Protein AF-A0A2V5X7M7-F1 (afdb_monomer)

pLDDT: mean 84.98, std 13.04, range [36.22, 95.81]

Foldseek 3Di:
DDDDDDPPDDPPPPVVCVPVVVVVVVVVVCVVVVVVVVVVVLLVLLLVLLLQLLVLQQVVCVVVVQWGDQDSVSSVVSRPACQSQARCPDPPDHSDPPHHPVPDDNVRGQKDQDDGGDGPPHPPQQVAFGIAGNPQRWTAGNVSDIRGPDPPDD

Solvent-accessible surface area (backbone atoms only — not comparable to full-atom values): 9035 Å² total; per-residue (Å²): 138,85,83,81,84,78,81,79,75,72,78,62,79,63,58,53,58,70,56,53,56,61,50,51,56,57,50,62,65,45,52,66,54,48,52,56,48,50,54,51,51,31,52,54,50,41,52,51,28,44,42,52,50,31,48,22,36,51,58,45,7,73,79,47,83,38,28,39,53,78,46,78,73,71,34,51,89,61,42,96,52,58,49,54,42,31,37,78,71,42,89,88,44,74,69,52,92,84,64,36,74,89,76,56,59,77,86,62,39,38,54,43,80,69,56,66,77,48,32,76,84,38,89,67,33,59,77,36,52,33,37,31,33,73,80,68,53,30,32,18,24,57,74,35,53,69,50,75,55,65,88,83,74,126

Structure (mmCIF, N/CA/C/O backbone):
data_AF-A0A2V5X7M7-F1
#
_entry.id   AF-A0A2V5X7M7-F1
#
loop_
_atom_site.group_PDB
_atom_site.id
_atom_site.type_symbol
_atom_site.label_atom_id
_atom_site.label_alt_id
_atom_site.label_comp_id
_atom_site.label_asym_id
_atom_site.l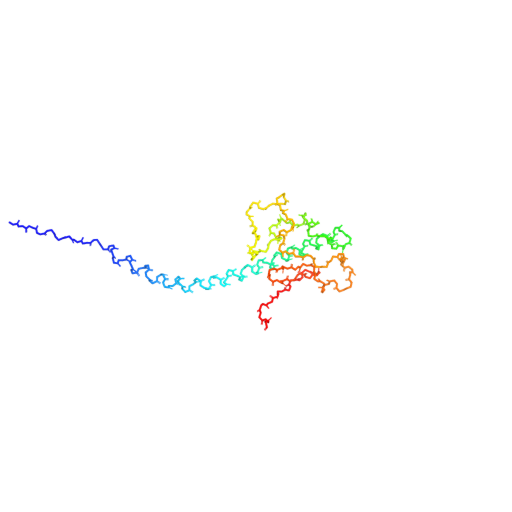abel_entity_id
_atom_site.label_seq_id
_atom_site.pdbx_PDB_ins_code
_atom_site.Cartn_x
_atom_site.Cartn_y
_atom_site.Cartn_z
_atom_site.occupancy
_atom_site.B_iso_or_equiv
_atom_site.auth_seq_id
_atom_site.auth_comp_id
_atom_site.auth_asym_id
_atom_site.auth_atom_id
_atom_site.pdbx_PDB_model_num
ATOM 1 N N . MET A 1 1 ? -38.037 16.039 77.855 1.00 40.66 1 MET A N 1
ATOM 2 C CA . MET A 1 1 ? -37.931 16.882 76.646 1.00 40.66 1 MET A CA 1
ATOM 3 C C . MET A 1 1 ? -37.025 16.149 75.668 1.00 40.66 1 MET A C 1
ATOM 5 O O . MET A 1 1 ? -35.814 16.208 75.805 1.00 40.66 1 MET A O 1
ATOM 9 N N . THR A 1 2 ? -37.599 15.335 74.784 1.00 43.25 2 THR A N 1
ATOM 10 C CA . THR A 1 2 ? -36.858 14.541 73.791 1.00 43.25 2 THR A CA 1
ATOM 11 C C . THR A 1 2 ? -36.771 15.343 72.498 1.00 43.25 2 THR A C 1
ATOM 13 O O . THR A 1 2 ? -37.779 15.519 71.817 1.00 43.25 2 THR A O 1
ATOM 16 N N . VAL A 1 3 ? -35.589 15.865 72.173 1.00 52.25 3 VAL A N 1
ATOM 17 C CA . VAL A 1 3 ? -35.335 16.498 70.873 1.00 52.25 3 VAL A CA 1
ATOM 18 C C . VAL A 1 3 ? -35.129 15.381 69.849 1.00 52.25 3 VAL A C 1
ATOM 20 O O . VAL A 1 3 ? -34.166 14.621 69.940 1.00 52.25 3 VAL A O 1
ATOM 23 N N . GLY A 1 4 ? -36.074 15.246 68.917 1.00 49.44 4 GLY A N 1
ATOM 24 C CA . GLY A 1 4 ? -35.992 14.317 67.793 1.00 49.44 4 GLY A CA 1
ATOM 25 C C . GLY A 1 4 ? -34.934 14.777 66.794 1.00 49.44 4 GLY A C 1
ATOM 26 O O . GLY A 1 4 ? -35.026 15.868 66.238 1.00 49.44 4 GLY A O 1
ATOM 27 N N . HIS A 1 5 ? -33.921 13.943 66.580 1.00 49.03 5 HIS A N 1
ATOM 28 C CA . HIS A 1 5 ? -32.868 14.164 65.596 1.00 49.03 5 HIS A CA 1
ATOM 29 C C . HIS A 1 5 ? -33.404 13.748 64.216 1.00 49.03 5 HIS A C 1
ATOM 31 O O . HIS A 1 5 ? -33.427 12.565 63.881 1.00 49.03 5 HIS A O 1
ATOM 37 N N . GLY A 1 6 ? -33.895 14.711 63.434 1.00 52.97 6 GLY A N 1
ATOM 38 C CA . GLY A 1 6 ? -34.236 14.497 62.028 1.00 52.97 6 GLY A CA 1
ATOM 39 C C . GLY A 1 6 ? -32.957 14.314 61.214 1.00 52.97 6 GLY A C 1
ATOM 40 O O . GLY A 1 6 ? -32.195 15.259 61.030 1.00 52.97 6 GLY A O 1
ATOM 41 N N . THR A 1 7 ? -32.692 13.097 60.749 1.00 55.09 7 THR A N 1
ATOM 42 C CA . THR A 1 7 ? -31.582 12.801 59.842 1.00 55.09 7 THR A CA 1
ATOM 43 C C . THR A 1 7 ? -31.913 13.329 58.443 1.00 55.09 7 THR A C 1
ATOM 45 O O . THR A 1 7 ? -32.569 12.668 57.643 1.00 55.09 7 THR A O 1
ATOM 48 N N . GLN A 1 8 ? -31.467 14.548 58.128 1.00 60.97 8 GLN A N 1
ATOM 49 C CA . GLN A 1 8 ? -31.458 15.056 56.754 1.00 60.97 8 GLN A CA 1
ATOM 50 C C . GLN A 1 8 ? -30.495 14.186 55.928 1.00 60.97 8 GLN A C 1
ATOM 52 O O . GLN A 1 8 ? -29.276 14.285 56.073 1.00 60.97 8 GLN A O 1
ATOM 57 N N . GLN A 1 9 ? -31.032 13.302 55.082 1.00 62.94 9 GLN A N 1
ATOM 58 C CA . GLN A 1 9 ? -30.228 12.546 54.120 1.00 62.94 9 GLN A CA 1
ATOM 59 C C . GLN A 1 9 ? -29.494 13.523 53.179 1.00 62.94 9 GLN A C 1
ATOM 61 O O . GLN A 1 9 ? -30.098 14.503 52.730 1.00 62.94 9 GLN A O 1
ATOM 66 N N . PRO A 1 10 ? -28.206 13.291 52.868 1.00 53.91 10 PRO A N 1
ATOM 67 C CA . PRO A 1 10 ? -27.439 14.188 52.015 1.00 53.91 10 PRO A CA 1
ATOM 68 C C . PRO A 1 10 ? -28.035 14.219 50.602 1.00 53.91 10 PRO A C 1
ATOM 70 O O . PRO A 1 10 ? -28.355 13.184 50.022 1.00 53.91 10 PRO A O 1
ATOM 73 N N . ALA A 1 11 ? -28.141 15.413 50.020 1.00 61.12 11 ALA A N 1
ATOM 74 C CA . ALA A 1 11 ? -28.694 15.685 48.688 1.00 61.12 11 ALA A CA 1
ATOM 75 C C . ALA A 1 11 ? -27.942 15.015 47.506 1.00 61.12 11 ALA A C 1
ATOM 77 O O . ALA A 1 11 ? -28.193 15.334 46.348 1.00 61.12 11 ALA A O 1
ATOM 78 N N . ASN A 1 12 ? -27.016 14.087 47.761 1.00 63.72 12 ASN A N 1
ATOM 79 C CA . ASN A 1 12 ? -26.150 13.454 46.764 1.00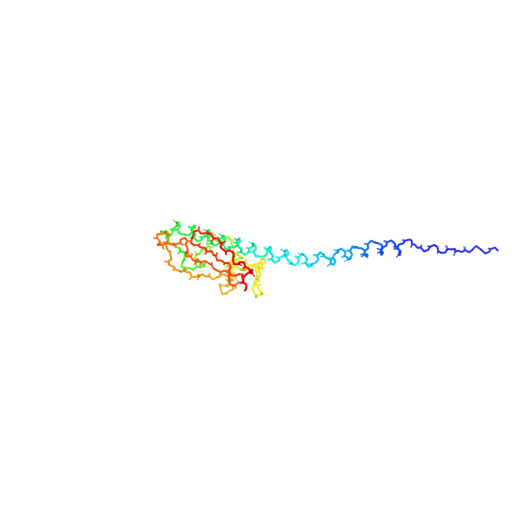 63.72 12 ASN A CA 1
ATOM 80 C C . ASN A 1 12 ? -26.802 12.265 46.027 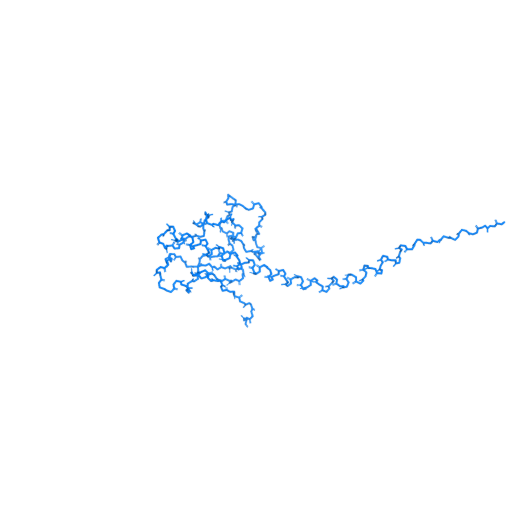1.00 63.72 12 ASN A C 1
ATOM 82 O O . ASN A 1 12 ? -26.402 11.956 44.906 1.00 63.72 12 ASN A O 1
ATOM 86 N N . ALA A 1 13 ? -27.814 11.620 46.614 1.00 62.62 13 ALA A N 1
ATOM 87 C CA . ALA A 1 13 ? -28.422 10.410 46.054 1.00 62.62 13 ALA A CA 1
ATOM 88 C C . ALA A 1 13 ? -29.313 10.676 44.823 1.00 62.62 13 ALA A C 1
ATOM 90 O O . ALA A 1 13 ? -29.519 9.779 44.010 1.00 62.62 13 ALA A O 1
ATOM 91 N N . VAL A 1 14 ? -29.820 11.905 44.665 1.00 68.56 14 VAL A N 1
ATOM 92 C CA . VAL A 1 14 ? -30.765 12.272 43.589 1.00 68.56 14 VAL A CA 1
ATOM 93 C C . VAL A 1 14 ? -30.105 13.109 42.487 1.00 68.56 14 VAL A C 1
ATOM 95 O O . VAL A 1 14 ? -30.488 13.015 41.324 1.00 68.56 14 VAL A O 1
ATOM 98 N N . VAL A 1 15 ? -29.068 13.886 42.811 1.00 69.19 15 VAL A N 1
ATOM 99 C CA . VAL A 1 15 ? -28.365 14.736 41.829 1.00 69.19 15 VAL A CA 1
ATOM 100 C C . VAL A 1 15 ? -27.493 13.935 40.865 1.00 69.19 15 VAL A C 1
ATOM 102 O O . VAL A 1 15 ? -27.379 14.298 39.697 1.00 69.19 15 VAL A O 1
ATOM 105 N N . LEU A 1 16 ? -26.907 12.827 41.329 1.00 79.94 16 LEU A N 1
ATOM 106 C CA . LEU A 1 16 ? -26.060 11.971 40.507 1.00 79.94 16 LEU A CA 1
ATOM 107 C C . LEU A 1 16 ? -26.856 11.314 39.359 1.00 79.94 16 LEU A C 1
ATOM 109 O O . LEU A 1 16 ? -26.475 11.526 38.212 1.00 79.94 16 LEU A O 1
ATOM 113 N N . PRO A 1 17 ? -27.989 10.610 39.579 1.00 78.69 17 PRO A N 1
ATOM 114 C CA . PRO A 1 17 ? -28.727 9.954 38.492 1.00 78.69 17 PRO A CA 1
ATOM 115 C C . PRO A 1 17 ? -29.298 10.911 37.432 1.00 78.69 17 PRO A C 1
ATOM 117 O O . PRO A 1 17 ? -29.389 10.525 36.266 1.00 78.69 17 PRO A O 1
ATOM 120 N N . LEU A 1 18 ? -29.627 12.158 37.798 1.00 82.75 18 LEU A N 1
ATOM 121 C CA . LEU A 1 18 ? -30.160 13.162 36.867 1.00 82.75 18 LEU A CA 1
ATOM 122 C C . LEU A 1 18 ? -29.161 13.538 35.761 1.00 82.75 18 LEU A C 1
ATOM 124 O O . LEU A 1 18 ? -29.574 13.860 34.650 1.00 82.75 18 LEU A O 1
ATOM 128 N N . VAL A 1 19 ? -27.856 13.471 36.041 1.00 82.81 19 VAL A N 1
ATOM 129 C CA . VAL A 1 19 ? -26.813 13.791 35.056 1.00 82.81 19 VAL A CA 1
ATOM 130 C C . VAL A 1 19 ? -26.355 12.565 34.260 1.00 82.81 19 VAL A C 1
ATOM 132 O O . VAL A 1 19 ? -26.190 12.650 33.042 1.00 82.81 19 VAL A O 1
ATOM 135 N N . ILE A 1 20 ? -26.188 11.398 34.892 1.00 84.00 20 ILE A N 1
ATOM 136 C CA . ILE A 1 20 ? -25.675 10.201 34.194 1.00 84.00 20 ILE A CA 1
ATOM 137 C C . ILE A 1 20 ? -26.710 9.547 33.268 1.00 84.00 20 ILE A C 1
ATOM 139 O O . ILE A 1 20 ? -26.329 9.079 32.196 1.00 84.00 20 ILE A O 1
ATOM 143 N N . ALA A 1 21 ? -28.002 9.544 33.620 1.00 81.88 21 ALA A N 1
ATOM 144 C CA . ALA A 1 21 ? -29.041 8.894 32.815 1.00 81.88 21 ALA A CA 1
ATOM 145 C C . ALA A 1 21 ? -29.202 9.492 31.397 1.00 81.88 21 ALA A C 1
ATOM 147 O O . ALA A 1 21 ? -29.108 8.735 30.427 1.00 81.88 21 ALA A O 1
ATOM 148 N N . PRO A 1 22 ? -29.375 10.816 31.210 1.00 84.62 22 PRO A N 1
ATOM 149 C CA . PRO A 1 22 ? -29.461 11.395 29.866 1.00 84.62 22 PRO A CA 1
ATOM 150 C C . PRO A 1 22 ? -28.131 11.312 29.097 1.00 84.62 22 PRO A C 1
ATOM 152 O O . PRO A 1 22 ? -28.139 11.088 27.885 1.00 84.62 22 PRO A O 1
ATOM 155 N N . THR A 1 23 ? -26.986 11.417 29.785 1.00 82.56 23 THR A N 1
ATOM 156 C CA . THR A 1 23 ? -25.654 11.301 29.159 1.00 82.56 23 THR A CA 1
ATOM 157 C C . THR A 1 23 ? -25.425 9.903 28.574 1.00 82.56 23 THR A C 1
ATOM 159 O O . THR A 1 23 ? -24.878 9.777 27.480 1.00 82.56 23 THR A O 1
ATOM 162 N N . ALA A 1 24 ? -25.900 8.850 29.249 1.00 82.44 24 ALA A N 1
ATOM 163 C CA . ALA A 1 24 ? -25.808 7.474 28.763 1.00 82.44 24 ALA A CA 1
ATOM 164 C C . ALA A 1 24 ? -26.637 7.233 27.487 1.00 82.44 24 ALA A C 1
ATOM 166 O O . ALA A 1 24 ? -26.167 6.558 26.572 1.00 82.44 24 ALA A O 1
ATOM 167 N N . VAL A 1 25 ? -27.836 7.821 27.384 1.00 81.25 25 VAL A N 1
ATOM 168 C CA . VAL A 1 25 ? -28.683 7.722 26.178 1.00 81.25 25 VAL A CA 1
ATOM 169 C C . VAL A 1 25 ? -28.027 8.430 24.989 1.00 81.25 25 VAL A C 1
ATOM 171 O O . VAL A 1 25 ? -27.940 7.861 23.900 1.00 81.25 25 VAL A O 1
ATOM 174 N N . LEU A 1 26 ? -27.501 9.642 25.202 1.00 78.25 26 LEU A N 1
ATOM 175 C CA . LEU A 1 26 ? -26.771 10.402 24.180 1.00 78.25 26 LEU A CA 1
ATOM 176 C C . LEU A 1 26 ? -25.495 9.674 23.723 1.00 78.25 26 LEU A C 1
ATOM 178 O O . LEU A 1 26 ? -25.226 9.601 22.525 1.00 78.25 26 LEU A O 1
ATOM 182 N N . ALA A 1 27 ? -24.736 9.089 24.653 1.00 76.44 27 ALA A N 1
ATOM 183 C CA . ALA A 1 27 ? -23.554 8.288 24.335 1.00 76.44 27 ALA A CA 1
ATOM 184 C C . ALA A 1 27 ? -23.910 6.995 23.574 1.00 76.44 27 ALA A C 1
ATOM 186 O O . ALA A 1 27 ? -23.210 6.612 22.639 1.00 76.44 27 ALA A O 1
ATOM 187 N N . GLY A 1 28 ? -25.030 6.347 23.911 1.00 73.88 28 GLY A N 1
ATOM 188 C CA . GLY A 1 28 ? -25.514 5.148 23.219 1.00 73.88 28 GLY A CA 1
ATOM 189 C C . GLY A 1 28 ? -25.750 5.364 21.720 1.00 73.88 28 GLY A C 1
ATOM 190 O O . GLY A 1 28 ? -25.437 4.499 20.902 1.00 73.88 28 GLY A O 1
ATOM 191 N N . LEU A 1 29 ? -26.242 6.548 21.348 1.00 73.62 29 LEU A N 1
ATOM 192 C CA . LEU A 1 29 ? -26.529 6.923 19.960 1.00 73.62 29 LEU A CA 1
ATOM 193 C C . LEU A 1 29 ? -25.271 7.329 19.169 1.00 73.62 29 LEU A C 1
ATOM 195 O O . LEU A 1 29 ? -25.260 7.224 17.941 1.00 73.62 29 LEU A O 1
ATOM 199 N N . THR A 1 30 ? -24.196 7.763 19.837 1.00 73.38 30 THR A N 1
ATOM 200 C CA . THR A 1 30 ? -22.951 8.196 19.175 1.00 73.38 30 THR A CA 1
ATOM 201 C C . THR A 1 30 ? -21.984 7.049 18.884 1.00 73.38 30 THR A C 1
ATOM 203 O O . THR A 1 30 ? -21.220 7.133 17.922 1.00 73.38 30 THR A O 1
ATOM 206 N N . LEU A 1 31 ? -22.052 5.942 19.629 1.00 75.38 31 LEU A N 1
ATOM 207 C CA . LEU A 1 31 ? -21.236 4.739 19.405 1.00 75.38 31 LEU A CA 1
ATOM 208 C C . LEU A 1 31 ? -21.308 4.179 17.963 1.00 75.38 31 LEU A C 1
ATOM 210 O O . LEU A 1 31 ? -20.249 3.979 17.359 1.00 75.38 31 LEU A O 1
ATOM 214 N N . PRO A 1 32 ? -22.492 3.953 17.350 1.00 77.38 32 PRO A N 1
ATOM 215 C CA . PRO A 1 32 ? -22.567 3.443 15.977 1.00 77.38 32 PRO A CA 1
ATOM 216 C C . PRO A 1 32 ? -22.076 4.456 14.932 1.00 77.38 32 PRO A C 1
ATOM 218 O O . PRO A 1 32 ? -21.521 4.066 13.901 1.00 77.38 32 PRO A O 1
ATOM 221 N N . ALA A 1 33 ? -22.237 5.757 15.188 1.00 82.12 33 ALA A N 1
ATOM 222 C CA . ALA A 1 33 ? -21.681 6.802 14.331 1.00 82.12 33 ALA A CA 1
ATOM 223 C C . ALA A 1 33 ? -20.144 6.828 14.408 1.00 82.12 33 ALA A C 1
ATOM 225 O O . ALA A 1 33 ? -19.476 6.944 13.379 1.00 82.12 33 ALA A O 1
ATOM 226 N N . LEU A 1 34 ? -19.582 6.638 15.605 1.00 81.81 34 LEU A N 1
ATOM 227 C CA . LEU A 1 34 ? -18.141 6.579 15.834 1.00 81.81 34 LEU A CA 1
ATOM 228 C C . LEU A 1 34 ? -17.497 5.356 15.167 1.00 81.81 34 LEU A C 1
ATOM 230 O O . LEU A 1 34 ? -16.426 5.485 14.575 1.00 81.81 34 LEU A O 1
ATOM 234 N N . ALA A 1 35 ? -18.156 4.194 15.192 1.00 83.50 35 ALA A N 1
ATOM 235 C CA . ALA A 1 35 ? -17.678 3.001 14.490 1.00 83.50 35 ALA A CA 1
ATOM 236 C C . ALA A 1 35 ? -17.535 3.252 12.975 1.00 83.50 35 ALA A C 1
ATOM 238 O O . ALA A 1 35 ? -16.463 3.038 12.407 1.00 83.50 35 ALA A O 1
ATOM 239 N N . LYS A 1 36 ? -18.567 3.831 12.342 1.00 83.94 36 LYS A N 1
ATOM 240 C CA . LYS A 1 36 ? -18.530 4.207 10.917 1.00 83.94 36 LYS A CA 1
ATOM 241 C C . LYS A 1 36 ? -17.477 5.275 10.611 1.00 83.94 36 LYS A C 1
ATOM 243 O O . LYS A 1 36 ? -16.860 5.246 9.545 1.00 83.94 36 LYS A O 1
ATOM 248 N N . ALA A 1 37 ? -17.280 6.233 11.517 1.00 86.75 37 ALA A N 1
ATOM 249 C CA . ALA A 1 37 ? -16.252 7.261 11.375 1.00 86.75 37 ALA A CA 1
ATOM 250 C C . ALA A 1 37 ? -14.839 6.658 11.440 1.00 86.75 37 ALA A C 1
ATOM 252 O O . ALA A 1 37 ? -13.988 7.009 10.624 1.00 86.75 37 ALA A O 1
ATOM 253 N N . LYS A 1 38 ? -14.609 5.704 12.351 1.00 88.19 38 LYS A N 1
ATOM 254 C CA . LYS A 1 38 ? -13.337 4.987 12.484 1.00 88.19 38 LYS A CA 1
ATOM 255 C C . LYS A 1 38 ? -12.995 4.194 11.222 1.00 88.19 38 LYS A C 1
ATOM 257 O O . LYS A 1 38 ? -11.885 4.337 10.720 1.00 88.19 38 LYS A O 1
ATOM 262 N N . GLU A 1 39 ? -13.938 3.427 10.674 1.00 88.44 39 GLU A N 1
ATOM 263 C CA . GLU A 1 39 ? -13.716 2.676 9.425 1.00 88.44 39 GLU A CA 1
ATOM 264 C C . GLU A 1 39 ? -13.354 3.605 8.258 1.00 88.44 39 GLU A C 1
ATOM 266 O O . GLU A 1 39 ? -12.390 3.360 7.529 1.00 88.44 39 GLU A O 1
ATOM 271 N N . LYS A 1 40 ? -14.072 4.727 8.108 1.00 88.94 40 LYS A N 1
ATOM 272 C CA . LYS A 1 40 ? -13.741 5.743 7.097 1.00 88.94 40 LYS A CA 1
ATOM 273 C C . LYS A 1 40 ? -12.341 6.316 7.304 1.00 88.94 40 LYS A C 1
ATOM 275 O O . LYS A 1 40 ? -11.594 6.436 6.338 1.00 88.94 40 LYS A O 1
ATOM 280 N N . ALA A 1 41 ? -11.967 6.641 8.541 1.00 91.44 41 ALA A N 1
ATOM 281 C CA . ALA A 1 41 ? -10.634 7.146 8.857 1.00 91.44 41 ALA A CA 1
ATOM 282 C C . ALA A 1 41 ? -9.536 6.124 8.514 1.00 91.44 41 ALA A C 1
ATOM 284 O O . ALA A 1 41 ? -8.509 6.492 7.947 1.00 91.44 41 ALA A O 1
ATOM 285 N N . GLN A 1 42 ? -9.766 4.835 8.786 1.00 92.75 42 GLN A N 1
ATOM 286 C CA . GLN A 1 42 ? -8.840 3.761 8.415 1.00 92.75 42 GLN A CA 1
ATOM 287 C C . GLN A 1 42 ? -8.712 3.611 6.891 1.00 92.75 42 GLN A C 1
ATOM 289 O O . GLN A 1 42 ? -7.599 3.452 6.391 1.00 92.75 42 GLN A O 1
ATOM 294 N N . SER A 1 43 ? -9.810 3.715 6.137 1.00 92.88 43 SER A N 1
ATOM 295 C CA . SER A 1 43 ? -9.767 3.714 4.666 1.00 92.88 43 SER A CA 1
ATOM 296 C C . SER A 1 43 ? -8.987 4.917 4.121 1.00 92.88 43 SER A C 1
ATOM 298 O O . SER A 1 43 ? -8.085 4.739 3.304 1.00 92.88 43 SER A O 1
ATOM 300 N N . ILE A 1 44 ? -9.222 6.124 4.646 1.00 93.44 44 ILE A N 1
ATOM 301 C CA . ILE A 1 44 ? -8.460 7.329 4.272 1.00 93.44 44 ILE A CA 1
ATOM 302 C C . ILE A 1 44 ? -6.968 7.152 4.585 1.00 93.44 44 ILE A C 1
ATOM 304 O O . ILE A 1 44 ? -6.112 7.476 3.763 1.00 93.44 44 ILE A O 1
ATOM 308 N N . SER A 1 45 ? -6.636 6.593 5.750 1.00 94.75 45 SER A N 1
ATOM 309 C CA . SER A 1 45 ? -5.250 6.309 6.122 1.00 94.75 45 SER A CA 1
ATOM 310 C C . SER A 1 45 ? -4.610 5.260 5.201 1.00 94.75 45 SER A C 1
ATOM 312 O O . SER A 1 45 ? -3.459 5.425 4.810 1.00 94.75 45 SER A O 1
ATOM 314 N N . CYS A 1 46 ? -5.359 4.247 4.758 1.00 95.12 46 CYS A N 1
ATOM 315 C CA . CYS A 1 46 ? -4.898 3.289 3.753 1.00 95.12 46 CYS A CA 1
ATOM 316 C C . CYS A 1 46 ? -4.573 3.963 2.409 1.00 95.12 46 CYS A C 1
ATOM 318 O O . CYS A 1 46 ? -3.559 3.647 1.789 1.00 95.12 46 CYS A O 1
ATOM 320 N N . VAL A 1 47 ? -5.410 4.901 1.959 1.00 95.81 47 VAL A N 1
ATOM 321 C CA . VAL A 1 47 ? -5.148 5.707 0.754 1.00 95.81 47 VAL A CA 1
ATOM 322 C C . VAL A 1 47 ? -3.889 6.550 0.934 1.00 95.81 47 VAL A C 1
ATOM 324 O O . VAL A 1 47 ? -3.062 6.623 0.031 1.00 95.81 47 VAL A O 1
ATOM 327 N N . ASN A 1 48 ? -3.710 7.163 2.104 1.00 95.44 48 ASN A N 1
ATOM 328 C CA . ASN A 1 48 ? -2.522 7.955 2.405 1.00 95.44 48 ASN A CA 1
ATOM 329 C C . ASN A 1 48 ? -1.233 7.115 2.409 1.00 95.44 48 ASN A C 1
ATOM 331 O O . ASN A 1 48 ? -0.196 7.579 1.943 1.00 95.44 48 ASN A O 1
ATOM 335 N N . ASN A 1 49 ? -1.290 5.873 2.892 1.00 95.25 49 ASN A N 1
ATOM 336 C CA . ASN A 1 49 ? -0.157 4.951 2.815 1.00 95.25 49 ASN A CA 1
ATOM 337 C C . ASN A 1 49 ? 0.187 4.610 1.358 1.00 95.25 49 ASN A C 1
ATOM 339 O O . ASN A 1 49 ? 1.350 4.695 0.979 1.00 95.25 49 ASN A O 1
ATOM 343 N N . LEU A 1 50 ? -0.815 4.309 0.523 1.00 95.56 50 LEU A N 1
ATOM 344 C CA . LEU A 1 50 ? -0.610 4.071 -0.912 1.00 95.56 50 LEU A CA 1
ATOM 345 C C . LEU A 1 50 ? 0.018 5.276 -1.618 1.00 95.56 50 LEU A C 1
ATOM 347 O O . LEU A 1 50 ? 0.920 5.095 -2.425 1.00 95.56 50 LEU A O 1
ATOM 351 N N . LYS A 1 51 ? -0.409 6.499 -1.283 1.00 95.31 51 LYS A N 1
ATOM 352 C CA . LYS A 1 51 ? 0.197 7.726 -1.822 1.00 95.31 51 LYS A CA 1
A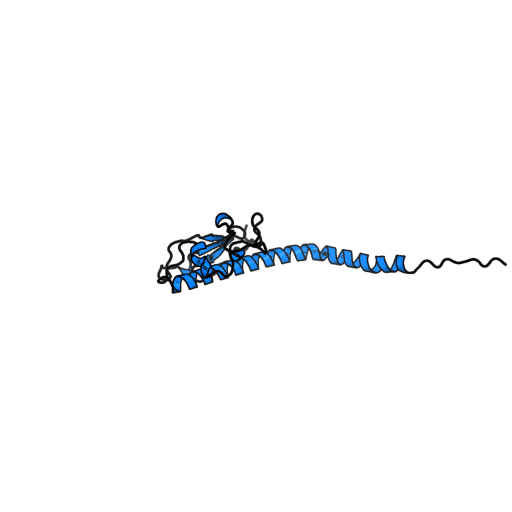TOM 353 C C . LYS A 1 51 ? 1.665 7.869 -1.424 1.00 95.31 51 LYS A C 1
ATOM 355 O O . LYS A 1 51 ? 2.481 8.218 -2.266 1.00 95.31 51 LYS A O 1
ATOM 360 N N . GLN A 1 52 ? 2.005 7.581 -0.166 1.00 94.94 52 GLN A N 1
ATOM 361 C CA . GLN A 1 52 ? 3.398 7.595 0.297 1.00 94.94 52 GLN A CA 1
ATOM 362 C C . GLN A 1 52 ? 4.242 6.536 -0.422 1.00 94.94 52 GLN A C 1
ATOM 364 O O . GLN A 1 52 ? 5.363 6.830 -0.817 1.00 94.94 52 GLN A O 1
ATOM 369 N N . MET A 1 53 ? 3.695 5.339 -0.655 1.00 94.75 53 MET A N 1
ATOM 370 C CA . MET A 1 53 ? 4.371 4.303 -1.442 1.00 94.75 53 MET A CA 1
ATOM 371 C C . MET A 1 53 ? 4.550 4.706 -2.909 1.00 94.75 53 MET A C 1
ATOM 373 O O . MET A 1 53 ? 5.627 4.519 -3.460 1.00 94.75 53 MET A O 1
ATOM 377 N N . GLY A 1 54 ? 3.522 5.279 -3.540 1.00 93.62 54 GLY A N 1
ATOM 378 C CA . GLY A 1 54 ? 3.602 5.779 -4.914 1.00 93.62 54 GLY A CA 1
ATOM 379 C C . GLY A 1 54 ? 4.633 6.897 -5.062 1.00 93.62 54 GLY A C 1
ATOM 380 O O . GLY A 1 54 ? 5.430 6.879 -5.994 1.00 93.62 54 GLY A O 1
ATOM 381 N N . LEU A 1 55 ? 4.676 7.827 -4.102 1.00 94.12 55 LEU A N 1
ATOM 382 C CA . LEU A 1 55 ? 5.711 8.857 -4.048 1.00 94.12 55 LEU A CA 1
ATOM 383 C C . LEU A 1 55 ? 7.103 8.233 -3.902 1.00 94.12 55 LEU A C 1
ATOM 385 O O . LEU A 1 55 ? 7.980 8.553 -4.694 1.00 94.12 55 LEU A O 1
ATOM 389 N N . ALA A 1 56 ? 7.289 7.313 -2.952 1.00 94.25 56 ALA A N 1
ATOM 390 C CA . ALA A 1 56 ? 8.561 6.621 -2.748 1.00 94.25 56 ALA A CA 1
ATOM 391 C C . ALA A 1 56 ? 9.032 5.886 -4.015 1.00 94.25 56 ALA A C 1
ATOM 393 O O . ALA A 1 56 ? 10.211 5.928 -4.351 1.00 94.25 56 ALA A O 1
ATOM 394 N N . ALA A 1 57 ? 8.111 5.272 -4.762 1.00 93.56 57 ALA A N 1
ATOM 395 C CA . ALA A 1 57 ? 8.425 4.576 -6.007 1.00 93.56 57 ALA A CA 1
ATOM 396 C C . ALA A 1 57 ? 8.907 5.524 -7.108 1.00 93.56 57 ALA A C 1
ATOM 398 O O . ALA A 1 57 ? 9.808 5.176 -7.865 1.00 93.56 57 ALA A O 1
ATOM 399 N N . ARG A 1 58 ? 8.329 6.725 -7.179 1.00 92.19 58 ARG A N 1
ATOM 400 C CA . ARG A 1 58 ? 8.748 7.763 -8.126 1.00 92.19 58 ARG A CA 1
ATOM 401 C C . ARG A 1 58 ? 10.075 8.395 -7.730 1.00 92.19 58 ARG A C 1
ATOM 403 O O . ARG A 1 58 ? 10.917 8.608 -8.587 1.00 92.19 58 ARG A O 1
ATOM 410 N N . VAL A 1 59 ? 10.289 8.653 -6.439 1.00 93.56 59 VAL A N 1
ATOM 411 C CA . VAL A 1 59 ? 11.587 9.151 -5.955 1.00 93.56 59 VAL A CA 1
ATOM 412 C C . VAL A 1 59 ? 12.689 8.128 -6.239 1.00 93.56 59 VAL A C 1
ATOM 414 O O . VAL A 1 59 ? 13.751 8.509 -6.719 1.00 93.56 59 VAL A O 1
ATOM 417 N N . TYR A 1 60 ? 12.404 6.836 -6.051 1.00 93.88 60 TYR A N 1
ATOM 418 C CA . TYR A 1 60 ? 13.301 5.759 -6.465 1.00 93.88 60 TYR A CA 1
ATOM 419 C C . TYR A 1 60 ? 13.586 5.801 -7.976 1.00 93.88 60 TYR A C 1
ATOM 421 O O . TYR A 1 60 ? 14.743 5.755 -8.377 1.00 93.88 60 TYR A O 1
ATOM 429 N N . ALA A 1 61 ? 12.559 5.935 -8.822 1.00 92.38 61 ALA A N 1
ATOM 430 C CA . ALA A 1 61 ? 12.738 5.989 -10.275 1.00 92.38 61 ALA A CA 1
ATOM 431 C C . ALA A 1 61 ? 13.672 7.131 -10.719 1.00 92.38 61 ALA A C 1
ATOM 433 O O . ALA A 1 61 ? 14.539 6.902 -11.563 1.00 92.38 61 ALA A O 1
ATOM 434 N N . THR A 1 62 ? 13.584 8.302 -10.078 1.00 92.31 62 THR A N 1
ATOM 435 C CA . THR A 1 62 ? 14.470 9.449 -10.343 1.00 92.31 62 THR A CA 1
ATOM 436 C C . THR A 1 62 ? 15.959 9.121 -10.159 1.00 92.31 62 THR A C 1
ATOM 438 O O . THR A 1 62 ? 16.790 9.632 -10.906 1.00 92.31 62 THR A O 1
ATOM 441 N N . ASP A 1 63 ? 16.319 8.277 -9.186 1.00 92.88 63 ASP A N 1
ATOM 442 C CA . ASP A 1 63 ? 17.714 7.856 -8.946 1.00 92.88 63 ASP A CA 1
ATOM 443 C C . ASP A 1 63 ? 18.125 6.647 -9.812 1.00 92.88 63 ASP A C 1
ATOM 445 O O . ASP A 1 63 ? 19.303 6.407 -10.075 1.00 92.88 63 ASP A O 1
ATOM 449 N N . HIS A 1 64 ? 17.146 5.893 -10.318 1.00 93.12 64 HIS A N 1
ATOM 450 C CA . HIS A 1 64 ? 17.346 4.593 -10.952 1.00 93.12 64 HIS A CA 1
ATOM 451 C C . HIS A 1 64 ? 16.972 4.562 -12.447 1.00 93.12 64 HIS A C 1
ATOM 453 O O . HIS A 1 64 ? 16.389 3.588 -12.917 1.00 93.12 64 HIS A O 1
ATOM 459 N N . ASN A 1 65 ? 17.378 5.574 -13.226 1.00 92.56 65 ASN A N 1
ATOM 460 C CA . ASN A 1 65 ? 17.151 5.658 -14.686 1.00 92.56 65 ASN A CA 1
ATOM 461 C C . ASN A 1 65 ? 15.671 5.489 -15.077 1.00 92.56 65 ASN A C 1
ATOM 463 O O . ASN A 1 65 ? 15.338 4.681 -15.949 1.00 92.56 65 ASN A O 1
ATOM 467 N N . ASP A 1 66 ? 14.785 6.189 -14.368 1.00 92.62 66 ASP A N 1
ATOM 468 C CA . ASP A 1 66 ? 13.335 6.162 -14.572 1.00 92.62 66 ASP A CA 1
ATOM 469 C C . ASP A 1 66 ? 12.711 4.768 -14.359 1.00 92.62 66 ASP A C 1
ATOM 471 O O . ASP A 1 66 ? 11.580 4.508 -14.778 1.00 92.62 66 ASP A O 1
ATOM 475 N N . ALA A 1 67 ? 13.435 3.832 -13.736 1.00 92.44 67 ALA A N 1
ATOM 476 C CA . ALA A 1 67 ? 12.953 2.487 -13.466 1.00 92.44 67 ALA A CA 1
ATOM 477 C C . ALA A 1 67 ? 12.260 2.419 -12.106 1.00 92.44 67 ALA A C 1
ATOM 479 O O . ALA A 1 67 ? 12.841 2.722 -11.063 1.00 92.44 67 ALA A O 1
ATOM 480 N N . TYR A 1 68 ? 11.016 1.945 -12.103 1.00 92.81 68 TYR A N 1
ATOM 481 C CA . TYR A 1 68 ? 10.295 1.691 -10.866 1.00 92.81 68 TYR A CA 1
ATOM 482 C C . TYR A 1 68 ? 10.974 0.567 -10.068 1.00 92.81 68 TYR A C 1
ATOM 484 O O . TYR A 1 68 ? 11.565 -0.354 -10.644 1.00 92.81 68 TYR A O 1
ATOM 492 N N . PRO A 1 69 ? 10.861 0.600 -8.731 1.00 92.19 69 PRO A N 1
ATOM 493 C CA . PRO A 1 69 ? 11.507 -0.366 -7.851 1.00 92.19 69 PRO A CA 1
ATOM 494 C C . PRO A 1 69 ? 11.088 -1.804 -8.189 1.00 92.19 69 PRO A C 1
ATOM 496 O O . PRO A 1 69 ? 9.924 -2.038 -8.524 1.00 92.19 69 PRO A O 1
ATOM 499 N N . PRO A 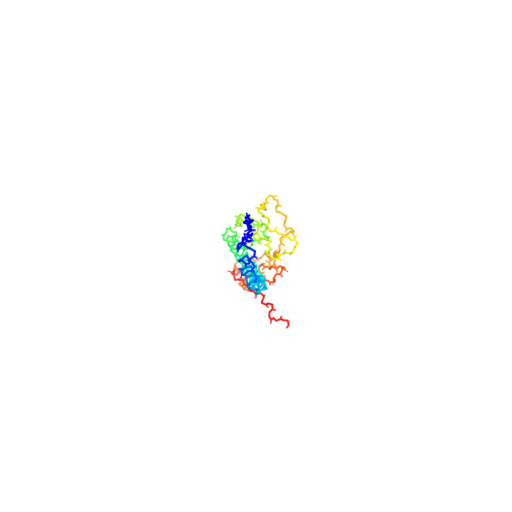1 70 ? 11.991 -2.795 -8.088 1.00 89.81 70 PRO A N 1
ATOM 500 C CA . PRO A 1 70 ? 11.661 -4.191 -8.382 1.00 89.81 70 PRO A CA 1
ATOM 501 C C . PRO A 1 70 ? 10.782 -4.834 -7.296 1.00 89.81 70 PRO A C 1
ATOM 503 O O . PRO A 1 70 ? 9.983 -5.727 -7.591 1.00 89.81 70 PRO A O 1
ATOM 506 N N . ASP A 1 71 ? 10.895 -4.363 -6.053 1.00 89.75 71 ASP A N 1
ATOM 507 C CA . ASP A 1 71 ? 10.049 -4.763 -4.933 1.00 89.75 71 ASP A CA 1
ATOM 508 C C . ASP A 1 71 ? 9.846 -3.603 -3.942 1.00 89.75 71 ASP A C 1
ATOM 510 O O . ASP A 1 71 ? 10.596 -2.626 -3.937 1.00 89.75 71 ASP A O 1
ATOM 514 N N . ILE A 1 72 ? 8.841 -3.724 -3.072 1.00 87.69 72 ILE A N 1
ATOM 515 C CA . ILE A 1 72 ? 8.534 -2.753 -2.017 1.00 87.69 72 ILE A CA 1
ATOM 516 C C . ILE A 1 72 ? 9.751 -2.503 -1.115 1.00 87.69 72 ILE A C 1
A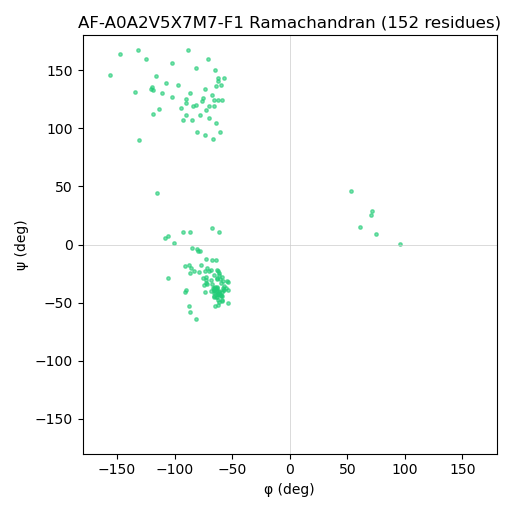TOM 518 O O . ILE A 1 72 ? 9.994 -1.365 -0.714 1.00 87.69 72 ILE A O 1
ATOM 522 N N . LEU A 1 73 ? 10.544 -3.538 -0.827 1.00 89.25 73 LEU A N 1
ATOM 523 C CA . LEU A 1 73 ? 11.723 -3.416 0.036 1.00 89.25 73 LEU A CA 1
ATOM 524 C C . LEU A 1 73 ? 12.866 -2.615 -0.597 1.00 89.25 73 LEU A C 1
ATOM 526 O O . LEU A 1 73 ? 13.696 -2.065 0.126 1.00 89.25 73 LEU A O 1
ATOM 530 N N . SER A 1 74 ? 12.915 -2.509 -1.927 1.00 90.19 74 SER A N 1
ATOM 531 C CA . SER A 1 74 ? 13.919 -1.688 -2.613 1.00 90.19 74 SER A CA 1
ATOM 532 C C . SER A 1 74 ? 13.735 -0.200 -2.319 1.00 90.19 74 SER A C 1
ATOM 534 O O . SER A 1 74 ? 14.712 0.539 -2.297 1.00 90.19 74 SER A O 1
ATOM 536 N N . MET A 1 75 ? 12.510 0.222 -1.990 1.00 90.12 75 MET A N 1
ATOM 537 C CA . MET A 1 75 ? 12.196 1.594 -1.582 1.00 90.12 75 MET A CA 1
ATOM 538 C C . MET A 1 75 ? 12.393 1.853 -0.084 1.00 90.12 75 MET A C 1
ATOM 540 O O . MET A 1 75 ? 11.948 2.884 0.413 1.00 90.12 75 MET A O 1
ATOM 544 N N . LYS A 1 76 ? 13.014 0.943 0.681 1.00 90.19 76 LYS A N 1
ATOM 545 C CA . LYS A 1 76 ? 13.146 1.103 2.143 1.00 90.19 76 LYS A CA 1
ATOM 546 C C . LYS A 1 76 ? 13.779 2.438 2.562 1.00 90.19 76 LYS A C 1
ATOM 548 O O . LYS A 1 76 ? 13.443 2.947 3.623 1.00 90.19 76 LYS A O 1
ATOM 553 N N . ASN A 1 77 ? 14.687 2.979 1.745 1.00 90.44 77 ASN A N 1
ATOM 554 C CA . ASN A 1 77 ? 15.379 4.242 2.019 1.00 90.44 77 ASN A CA 1
ATOM 555 C C . ASN A 1 77 ? 14.467 5.458 1.782 1.00 90.44 77 ASN A C 1
ATOM 557 O O . ASN A 1 77 ? 14.593 6.459 2.479 1.00 90.44 77 ASN A O 1
ATOM 561 N N . GLU A 1 78 ? 13.500 5.323 0.873 1.00 92.56 78 GLU A N 1
ATOM 562 C CA . GLU A 1 78 ? 12.536 6.370 0.512 1.00 92.56 78 GLU A CA 1
ATOM 563 C C . GLU A 1 78 ? 11.298 6.352 1.419 1.00 92.56 78 GLU A C 1
ATOM 565 O O . GLU A 1 78 ? 10.539 7.318 1.511 1.00 92.56 78 GLU A O 1
ATOM 570 N N . LEU A 1 79 ? 11.078 5.238 2.119 1.00 90.31 79 LEU A N 1
ATOM 571 C CA . LEU A 1 79 ? 9.978 5.060 3.053 1.00 90.31 79 LEU A CA 1
ATOM 572 C C . LEU A 1 79 ? 10.420 5.395 4.483 1.00 90.31 79 LEU A C 1
ATOM 574 O O . LEU A 1 79 ? 11.216 4.691 5.101 1.00 90.31 79 LEU A O 1
ATOM 578 N N . THR A 1 80 ? 9.802 6.419 5.075 1.00 86.94 80 THR A N 1
ATOM 579 C CA . THR A 1 80 ? 10.112 6.868 6.445 1.00 86.94 80 THR A CA 1
ATOM 580 C C . THR A 1 80 ? 9.926 5.771 7.502 1.00 86.94 80 THR A C 1
ATOM 582 O O . THR A 1 80 ? 10.607 5.761 8.525 1.00 86.94 80 THR A O 1
ATOM 585 N N . THR A 1 81 ? 8.980 4.847 7.304 1.00 91.06 81 THR A N 1
ATOM 586 C CA . THR A 1 81 ? 8.673 3.790 8.276 1.00 91.06 81 THR A CA 1
ATOM 587 C C . THR A 1 81 ? 8.019 2.575 7.611 1.00 91.06 81 THR A C 1
ATOM 589 O O . THR A 1 81 ? 7.180 2.751 6.722 1.00 91.06 81 THR A O 1
ATOM 592 N N . PRO A 1 82 ? 8.287 1.340 8.085 1.00 91.56 82 PRO A N 1
ATOM 593 C CA . PRO A 1 82 ? 7.607 0.144 7.581 1.00 91.56 82 PRO A CA 1
ATOM 594 C C . PRO A 1 82 ? 6.118 0.110 7.941 1.00 91.56 82 PRO A C 1
ATOM 596 O O . PRO A 1 82 ? 5.357 -0.654 7.357 1.00 91.56 82 PRO A O 1
ATOM 599 N N . LYS A 1 83 ? 5.658 0.963 8.869 1.00 91.94 83 LYS A N 1
ATOM 600 C CA . LYS A 1 83 ? 4.235 1.070 9.239 1.00 91.94 83 LYS A CA 1
ATOM 601 C C . LYS A 1 83 ? 3.352 1.428 8.045 1.00 91.94 83 LYS A C 1
ATOM 603 O O . LYS A 1 83 ? 2.186 1.045 8.018 1.00 91.94 83 LYS A O 1
ATOM 608 N N . ILE A 1 84 ? 3.909 2.126 7.051 1.00 93.38 84 ILE A N 1
ATOM 609 C CA . ILE A 1 84 ? 3.219 2.465 5.801 1.00 93.38 84 ILE A CA 1
ATOM 610 C C . ILE A 1 84 ? 2.806 1.192 5.048 1.00 93.38 84 ILE A C 1
ATOM 612 O O . ILE A 1 84 ? 1.756 1.192 4.410 1.00 93.38 84 ILE A O 1
ATOM 616 N N . LEU A 1 85 ? 3.561 0.096 5.191 1.00 93.94 85 LEU A N 1
ATOM 617 C CA . LEU A 1 85 ? 3.333 -1.184 4.513 1.00 93.94 85 LEU A CA 1
ATOM 618 C C . LEU A 1 85 ? 2.257 -2.057 5.176 1.00 93.94 85 LEU A C 1
ATOM 620 O O . LEU A 1 85 ? 1.889 -3.103 4.643 1.00 93.94 85 LEU A O 1
ATOM 624 N N . ILE A 1 86 ? 1.700 -1.628 6.308 1.00 94.25 86 ILE A N 1
ATOM 625 C CA . ILE A 1 86 ? 0.605 -2.325 6.982 1.00 94.25 86 ILE A CA 1
ATOM 626 C C . ILE A 1 86 ? -0.659 -1.480 6.861 1.00 94.25 86 ILE A C 1
ATOM 628 O O . ILE A 1 86 ? -0.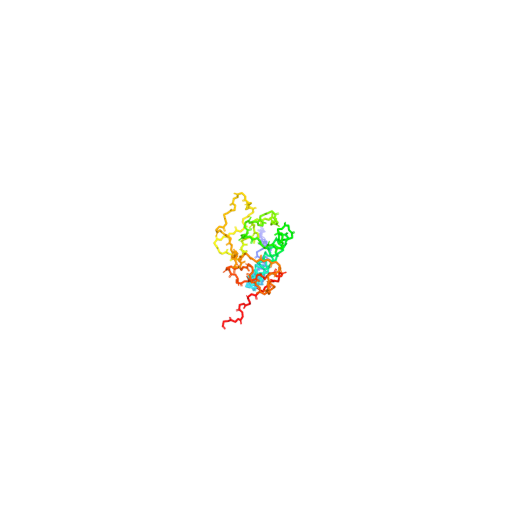670 -0.274 7.115 1.00 94.25 86 ILE A O 1
ATOM 632 N N . CYS A 1 87 ? -1.754 -2.104 6.441 1.00 94.50 87 CYS A N 1
ATOM 633 C CA . CYS A 1 87 ? -3.035 -1.424 6.350 1.00 94.50 87 CYS A CA 1
ATOM 634 C C . CYS A 1 87 ? -3.605 -1.211 7.764 1.00 94.50 87 CYS A C 1
ATOM 636 O O . CYS A 1 87 ? -3.668 -2.158 8.546 1.00 94.50 87 CYS A O 1
ATOM 638 N N . PRO A 1 88 ? -4.107 -0.010 8.108 1.00 92.62 88 PRO A N 1
ATOM 639 C CA . PRO A 1 88 ? -4.685 0.257 9.432 1.00 92.62 88 PRO A CA 1
ATOM 640 C C . PRO A 1 88 ? -5.953 -0.560 9.736 1.00 92.62 88 PRO A C 1
ATOM 642 O O . PRO A 1 88 ? -6.399 -0.592 10.885 1.00 92.62 88 PRO A O 1
ATOM 645 N N . ASN A 1 89 ? -6.548 -1.188 8.717 1.00 91.94 89 ASN A N 1
ATOM 646 C CA . ASN A 1 89 ? -7.699 -2.081 8.841 1.00 91.94 89 ASN A CA 1
ATOM 647 C C . ASN A 1 89 ? -7.334 -3.569 8.667 1.00 91.94 89 ASN A C 1
ATOM 649 O O . ASN A 1 89 ? -8.223 -4.410 8.583 1.00 91.94 89 ASN A O 1
ATOM 653 N N . ASP A 1 90 ? -6.047 -3.918 8.575 1.00 91.81 90 ASP A N 1
ATOM 654 C CA . ASP A 1 90 ? -5.634 -5.320 8.486 1.00 91.81 90 ASP A CA 1
ATOM 655 C C . ASP A 1 90 ? -5.974 -6.039 9.806 1.00 91.81 90 ASP A C 1
ATOM 657 O O . ASP A 1 90 ? -5.588 -5.555 10.875 1.00 91.81 90 ASP A O 1
ATOM 661 N N . PRO A 1 91 ? -6.740 -7.147 9.791 1.00 88.75 91 PRO A N 1
ATOM 662 C CA . PRO A 1 91 ? -7.103 -7.863 11.010 1.00 88.75 91 PRO A CA 1
ATOM 663 C C . PRO A 1 91 ? -5.925 -8.645 11.604 1.00 88.75 91 PRO A C 1
ATOM 665 O O . PRO A 1 91 ? -5.847 -8.745 12.829 1.00 88.75 91 PRO A O 1
ATOM 668 N N . ASN A 1 92 ? -5.002 -9.121 10.766 1.00 89.44 92 ASN A N 1
ATOM 669 C CA . ASN A 1 92 ? -3.927 -10.045 11.127 1.00 89.44 92 ASN A CA 1
ATOM 670 C C . ASN A 1 92 ? -2.660 -9.309 11.566 1.00 89.44 92 ASN A C 1
ATOM 672 O O . ASN A 1 92 ? -2.012 -9.708 12.530 1.00 89.44 92 ASN A O 1
ATOM 676 N N . HIS A 1 93 ? -2.333 -8.207 10.895 1.00 87.12 93 HIS A N 1
ATOM 677 C CA . HIS A 1 93 ? -1.112 -7.447 11.146 1.00 87.12 93 HIS A CA 1
ATOM 678 C C . HIS A 1 93 ? -1.458 -6.029 11.599 1.00 87.12 93 HIS A C 1
ATOM 680 O O . HIS A 1 93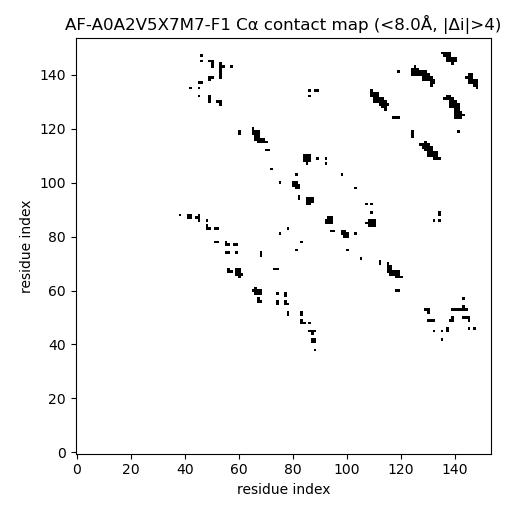 ? -2.305 -5.357 11.018 1.00 87.12 93 HIS A O 1
ATOM 686 N N . LYS A 1 94 ? -0.819 -5.551 12.669 1.00 86.31 94 LYS A N 1
ATOM 687 C CA . LYS A 1 94 ? -1.007 -4.186 13.176 1.00 86.31 94 LYS A CA 1
ATOM 688 C C . LYS A 1 94 ? 0.330 -3.468 13.162 1.00 86.31 94 LYS A C 1
ATOM 690 O O . LYS A 1 94 ? 1.319 -4.001 13.651 1.00 86.31 94 LYS A O 1
ATOM 695 N N . ALA A 1 95 ? 0.337 -2.237 12.659 1.00 84.94 95 ALA A N 1
ATOM 696 C CA . ALA A 1 95 ? 1.480 -1.344 12.781 1.00 84.94 95 ALA A CA 1
ATOM 697 C C . ALA A 1 95 ? 1.675 -0.960 14.258 1.00 84.94 95 ALA A C 1
ATOM 699 O O . ALA A 1 95 ? 1.067 -0.010 14.755 1.00 84.94 95 ALA A O 1
ATOM 700 N N . THR A 1 96 ? 2.481 -1.735 14.980 1.00 84.56 96 THR A N 1
ATOM 701 C CA . THR A 1 96 ? 2.785 -1.477 16.390 1.00 84.56 96 THR A CA 1
ATOM 702 C C . THR A 1 96 ? 3.673 -0.242 16.529 1.00 84.56 96 THR A C 1
ATOM 704 O O . THR A 1 96 ? 4.350 0.184 15.590 1.00 84.56 96 THR A O 1
ATOM 707 N N . ALA A 1 97 ? 3.699 0.364 17.719 1.00 84.75 97 ALA A N 1
ATOM 708 C CA . ALA A 1 97 ? 4.572 1.507 17.980 1.00 84.75 97 ALA A CA 1
ATOM 709 C C . ALA A 1 97 ? 6.061 1.159 17.789 1.00 84.75 97 ALA A C 1
ATOM 711 O O . ALA A 1 97 ? 6.809 2.005 17.300 1.00 84.75 97 ALA A O 1
ATOM 712 N N . THR A 1 98 ? 6.441 -0.085 18.095 1.00 88.19 98 THR A N 1
ATOM 713 C CA . THR A 1 98 ? 7.805 -0.629 18.043 1.00 88.19 98 THR A CA 1
ATOM 714 C C . THR A 1 98 ? 8.231 -1.143 16.667 1.00 88.19 98 THR A C 1
ATOM 716 O O . THR A 1 98 ? 9.376 -1.565 16.522 1.00 88.19 98 THR A O 1
ATOM 719 N N . LEU A 1 99 ? 7.346 -1.127 15.664 1.00 89.69 99 LEU A N 1
ATOM 720 C CA . LEU A 1 99 ? 7.680 -1.599 14.322 1.00 89.69 99 LEU A CA 1
ATOM 721 C C . LEU A 1 99 ? 8.744 -0.696 13.677 1.00 89.69 99 LEU A C 1
ATOM 723 O O . LEU A 1 99 ? 8.511 0.500 13.464 1.00 89.69 99 LEU A O 1
ATOM 727 N N . THR A 1 100 ? 9.885 -1.288 13.347 1.00 90.31 100 THR A N 1
ATOM 728 C CA . THR A 1 100 ? 11.038 -0.670 12.683 1.00 90.31 100 THR A CA 1
ATOM 729 C C . THR A 1 100 ? 11.494 -1.559 11.532 1.00 90.31 100 THR A C 1
ATOM 731 O O . THR A 1 100 ? 11.058 -2.698 11.404 1.00 90.31 100 THR A O 1
ATOM 734 N N . TRP A 1 101 ? 12.357 -1.045 10.656 1.00 89.38 101 TRP A N 1
ATOM 735 C CA . TRP A 1 101 ? 12.847 -1.828 9.517 1.00 89.38 101 TRP A CA 1
ATOM 736 C C . TRP A 1 101 ? 13.657 -3.070 9.927 1.00 89.38 101 TRP A C 1
ATOM 738 O O . TRP A 1 101 ? 13.740 -4.004 9.142 1.00 89.38 101 TRP A O 1
ATOM 748 N N . ASP A 1 102 ? 14.214 -3.091 11.141 1.00 90.19 102 ASP A N 1
ATOM 749 C CA . ASP A 1 102 ? 14.980 -4.221 11.688 1.00 90.19 102 ASP A CA 1
ATOM 750 C C . ASP A 1 102 ? 14.093 -5.424 12.051 1.00 90.19 102 ASP A C 1
ATOM 752 O O . ASP A 1 102 ? 14.482 -6.572 11.867 1.00 90.19 102 ASP A O 1
ATOM 756 N N . ASN A 1 103 ? 12.868 -5.160 12.513 1.00 90.12 103 ASN A N 1
ATOM 757 C CA . ASN A 1 103 ? 11.924 -6.189 12.957 1.00 90.12 103 ASN A CA 1
ATOM 758 C C . ASN A 1 103 ? 10.739 -6.393 12.002 1.00 90.12 103 ASN A C 1
ATOM 760 O O . ASN A 1 103 ? 9.807 -7.133 12.320 1.00 90.12 103 ASN A O 1
ATOM 764 N N . PHE A 1 104 ? 10.754 -5.718 10.854 1.00 89.94 104 PHE A N 1
ATOM 765 C CA . PHE A 1 104 ? 9.689 -5.812 9.873 1.00 89.94 104 PHE A CA 1
ATOM 766 C C . PHE A 1 104 ? 9.856 -7.063 9.011 1.00 89.94 104 PHE A C 1
ATOM 768 O O . PHE A 1 104 ? 10.839 -7.201 8.283 1.00 89.94 104 PHE A O 1
ATOM 775 N N . ASP A 1 105 ? 8.853 -7.939 9.046 1.00 89.69 105 ASP A N 1
ATOM 776 C CA . ASP A 1 105 ? 8.764 -9.072 8.136 1.00 89.69 105 ASP A CA 1
ATOM 777 C C . ASP A 1 105 ? 7.983 -8.683 6.858 1.00 89.69 105 ASP A C 1
ATOM 779 O O . ASP A 1 105 ? 6.814 -8.288 6.940 1.00 89.69 105 ASP A O 1
ATOM 783 N N . PRO A 1 106 ? 8.579 -8.809 5.657 1.00 86.69 106 PRO A N 1
ATOM 784 C CA . PRO A 1 106 ? 7.935 -8.417 4.401 1.00 86.69 106 PRO A CA 1
ATOM 785 C C . PRO A 1 106 ? 6.643 -9.177 4.078 1.00 86.69 106 PRO A C 1
ATOM 787 O O . PRO A 1 106 ? 5.776 -8.639 3.383 1.00 86.69 106 PRO A O 1
ATOM 790 N N . SER A 1 107 ? 6.476 -10.410 4.573 1.00 87.81 107 SER A N 1
ATOM 791 C CA . SER A 1 107 ? 5.263 -11.202 4.325 1.00 87.81 107 SER A CA 1
ATOM 792 C C . SER A 1 107 ? 4.034 -10.617 5.033 1.00 87.81 107 SER A C 1
ATOM 794 O O . SER A 1 107 ? 2.902 -10.810 4.578 1.00 87.81 107 SER A O 1
ATOM 796 N N . GLN A 1 108 ? 4.260 -9.822 6.085 1.00 88.88 108 GLN A N 1
ATOM 797 C CA . GLN A 1 108 ? 3.222 -9.108 6.828 1.00 88.88 108 GLN A CA 1
ATOM 798 C C . GLN A 1 108 ? 2.714 -7.846 6.115 1.00 88.88 108 GLN A C 1
ATOM 800 O O . GLN A 1 108 ? 1.753 -7.231 6.579 1.00 88.88 108 GLN A O 1
ATOM 805 N N . SER A 1 109 ? 3.314 -7.451 4.983 1.00 92.19 109 SER A N 1
ATOM 806 C CA . SER A 1 109 ? 2.842 -6.308 4.196 1.00 92.19 109 SER A CA 1
ATOM 807 C C . SER A 1 109 ? 1.394 -6.515 3.748 1.00 92.19 109 SER A C 1
ATOM 809 O O . SER A 1 109 ? 1.066 -7.485 3.064 1.00 92.19 109 SER A O 1
ATOM 811 N N . SER A 1 110 ? 0.498 -5.585 4.065 1.00 94.06 110 SER A N 1
ATOM 812 C CA . SER A 1 110 ? -0.890 -5.637 3.582 1.00 94.06 110 SER A CA 1
ATOM 813 C C . SER A 1 110 ? -1.013 -5.207 2.116 1.00 94.06 110 SER A C 1
ATOM 815 O O . SER A 1 110 ? -2.038 -5.475 1.477 1.00 94.06 110 SER A O 1
ATOM 817 N N . TYR A 1 111 ? 0.001 -4.517 1.590 1.00 93.31 111 TYR A N 1
ATOM 818 C CA . TYR A 1 111 ? 0.047 -4.029 0.216 1.00 93.31 111 TYR A CA 1
ATOM 819 C C . TYR A 1 111 ? 0.831 -4.993 -0.666 1.00 93.31 111 TYR A C 1
ATOM 821 O O . TYR A 1 111 ? 1.883 -5.506 -0.288 1.00 93.31 111 TYR A O 1
ATOM 829 N N . GLU A 1 112 ? 0.295 -5.227 -1.854 1.00 92.31 112 GLU A N 1
ATOM 830 C CA . GLU A 1 112 ? 0.877 -6.075 -2.878 1.00 92.31 112 GLU A CA 1
ATOM 831 C C . GLU A 1 112 ? 1.414 -5.213 -4.014 1.00 92.31 112 GLU A C 1
ATOM 833 O O . GLU A 1 112 ? 0.766 -4.248 -4.431 1.00 92.31 112 GLU A O 1
ATOM 838 N N . TYR A 1 113 ? 2.582 -5.590 -4.527 1.00 91.56 113 TYR A N 1
ATOM 839 C CA . TYR A 1 113 ? 3.146 -5.002 -5.729 1.00 91.56 113 TYR A CA 1
ATOM 840 C C . TYR A 1 113 ? 2.681 -5.787 -6.958 1.00 91.56 113 TYR A C 1
ATOM 842 O O . TYR A 1 113 ? 3.014 -6.964 -7.115 1.00 91.56 113 TYR A O 1
ATOM 850 N N . VAL A 1 114 ? 1.848 -5.145 -7.778 1.00 91.88 114 VAL A N 1
ATOM 851 C CA . VAL A 1 114 ? 1.066 -5.790 -8.841 1.00 91.88 114 VAL A CA 1
ATOM 852 C C . VAL A 1 114 ? 1.866 -5.868 -10.134 1.00 91.88 114 VAL A C 1
ATOM 854 O O . VAL A 1 114 ? 2.020 -6.952 -10.694 1.00 91.88 114 VAL A O 1
ATOM 857 N N . THR A 1 115 ? 2.396 -4.735 -10.598 1.00 88.56 115 THR A N 1
ATOM 858 C CA . THR A 1 115 ? 3.149 -4.664 -11.855 1.00 88.56 115 THR A CA 1
ATOM 859 C C . THR A 1 115 ? 4.601 -4.321 -11.556 1.00 88.56 115 THR A C 1
ATOM 861 O O . THR A 1 115 ? 4.891 -3.252 -11.029 1.00 88.56 115 THR A O 1
ATOM 864 N N . ARG A 1 116 ? 5.510 -5.241 -11.885 1.00 86.56 116 ARG A N 1
ATOM 865 C CA . ARG A 1 116 ? 6.960 -5.089 -11.693 1.00 86.56 116 ARG A CA 1
ATOM 866 C C . ARG A 1 116 ? 7.645 -4.743 -13.012 1.00 86.56 116 ARG A C 1
A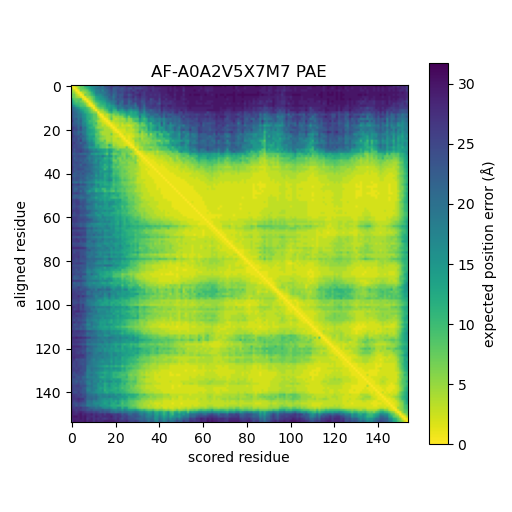TOM 868 O O . ARG A 1 116 ? 7.136 -5.101 -14.071 1.00 86.56 116 ARG A O 1
ATOM 875 N N . GLY A 1 117 ? 8.818 -4.113 -12.933 1.00 83.88 117 GLY A N 1
ATOM 876 C CA . GLY A 1 117 ? 9.658 -3.837 -14.105 1.00 83.88 117 GLY A CA 1
ATOM 877 C C . GLY A 1 117 ? 9.104 -2.751 -15.028 1.00 83.88 117 GLY A C 1
ATOM 878 O O . GLY A 1 117 ? 9.333 -2.797 -16.232 1.00 83.88 117 GLY A O 1
ATOM 879 N N . LEU A 1 118 ? 8.342 -1.808 -14.474 1.00 87.50 118 LEU A N 1
ATOM 880 C CA . LEU A 1 118 ? 7.900 -0.622 -15.199 1.00 87.50 118 LEU A CA 1
ATOM 881 C C . LEU A 1 118 ? 9.013 0.426 -15.216 1.00 87.50 118 LEU A C 1
ATOM 883 O O . LEU A 1 118 ? 9.814 0.514 -14.287 1.00 87.50 118 LEU A O 1
ATOM 887 N N . THR A 1 119 ? 9.013 1.255 -16.248 1.00 90.81 119 THR A N 1
ATOM 888 C CA . THR A 1 119 ? 9.798 2.493 -16.320 1.00 90.81 119 THR A CA 1
ATOM 889 C C . THR A 1 119 ? 8.868 3.667 -16.616 1.00 90.81 119 THR A C 1
ATOM 891 O O . THR A 1 119 ? 7.781 3.451 -17.154 1.00 90.81 119 THR A O 1
ATOM 894 N N . GLU A 1 120 ? 9.262 4.909 -16.328 1.00 87.56 120 GLU A N 1
ATOM 895 C CA . GLU A 1 120 ? 8.446 6.090 -16.678 1.00 87.56 120 GLU A CA 1
ATOM 896 C C . GLU A 1 120 ? 8.257 6.231 -18.199 1.00 87.56 120 GLU A C 1
ATOM 898 O O . GLU A 1 120 ? 7.265 6.783 -18.663 1.00 87.56 120 GLU A O 1
ATOM 903 N N . SER A 1 121 ? 9.157 5.638 -18.991 1.00 87.56 121 SER A N 1
ATOM 904 C CA . SER A 1 121 ? 9.041 5.542 -20.454 1.00 87.56 121 SER A CA 1
ATOM 905 C C . SER A 1 121 ? 8.094 4.434 -20.935 1.00 87.56 121 SER A C 1
ATOM 907 O O . SER A 1 121 ? 7.866 4.288 -22.137 1.00 87.56 121 SER A O 1
ATOM 909 N N . THR A 1 122 ? 7.567 3.602 -20.031 1.00 88.62 122 THR A N 1
ATOM 910 C CA . THR A 1 122 ? 6.674 2.503 -20.406 1.00 88.62 122 THR A CA 1
ATOM 911 C C . THR A 1 122 ? 5.346 3.068 -20.929 1.00 88.62 122 THR A C 1
ATOM 913 O O . THR A 1 122 ? 4.708 3.872 -20.249 1.00 88.62 122 THR A O 1
ATOM 916 N N . PRO A 1 123 ? 4.872 2.647 -22.116 1.00 90.31 123 PRO A N 1
ATOM 917 C CA . PRO A 1 123 ? 3.651 3.194 -22.697 1.00 90.31 123 PRO A CA 1
ATOM 918 C C . PRO A 1 123 ? 2.429 2.905 -21.816 1.00 90.31 123 PRO A C 1
ATOM 920 O O . PRO A 1 123 ? 2.124 1.749 -21.502 1.00 90.31 123 PRO A O 1
ATOM 923 N N . GLY A 1 124 ? 1.718 3.969 -21.437 1.00 89.81 124 GLY A N 1
ATOM 924 C CA . GLY A 1 124 ? 0.539 3.902 -20.575 1.00 89.81 124 GLY A CA 1
ATOM 925 C C . GLY A 1 124 ? 0.853 3.545 -19.123 1.00 89.81 124 GLY A C 1
ATOM 926 O O . GLY A 1 124 ? -0.009 2.973 -18.448 1.00 89.81 124 GLY A O 1
ATOM 927 N N . VAL A 1 125 ? 2.073 3.830 -18.646 1.00 89.00 125 VAL A N 1
ATOM 928 C CA . VAL A 1 125 ? 2.473 3.618 -17.246 1.00 89.00 125 VAL A CA 1
ATOM 929 C C . VAL A 1 125 ? 1.529 4.321 -16.272 1.00 89.00 125 VAL A C 1
ATOM 931 O O . VAL A 1 125 ? 1.241 3.760 -15.216 1.00 89.00 125 VAL A O 1
ATOM 934 N N . GLU A 1 126 ? 0.943 5.464 -16.652 1.00 89.25 126 GLU A N 1
ATOM 935 C CA . GLU A 1 126 ? -0.009 6.189 -15.808 1.00 89.25 126 GLU A CA 1
ATOM 936 C C . GLU A 1 126 ? -1.266 5.374 -15.475 1.00 89.25 126 GLU A C 1
ATOM 938 O O . GLU A 1 126 ? -1.873 5.584 -14.436 1.00 89.25 126 GLU A O 1
ATOM 943 N N . ASN A 1 127 ? -1.628 4.392 -16.306 1.00 90.38 127 ASN A N 1
ATOM 944 C CA . ASN A 1 127 ? -2.797 3.535 -16.092 1.00 90.38 127 ASN A CA 1
ATOM 945 C C . ASN A 1 127 ? -2.431 2.159 -15.506 1.00 90.38 127 ASN A C 1
ATOM 947 O O . ASN A 1 127 ? -3.299 1.300 -15.328 1.00 90.38 127 ASN A O 1
ATOM 951 N N . LYS A 1 128 ? -1.146 1.893 -15.237 1.00 92.19 128 LYS A N 1
ATOM 952 C CA . LYS A 1 128 ? -0.699 0.619 -14.661 1.00 92.19 128 LYS A CA 1
ATOM 953 C C . LYS A 1 128 ? -0.786 0.667 -13.144 1.00 92.19 128 LYS A C 1
ATOM 955 O O . LYS A 1 128 ? -0.256 1.570 -12.510 1.00 92.19 128 LYS A O 1
ATOM 960 N N . VAL A 1 129 ? -1.398 -0.356 -12.552 1.00 93.75 129 VAL A N 1
ATOM 961 C CA . VAL A 1 129 ? -1.434 -0.518 -11.095 1.00 93.75 129 VAL A CA 1
ATOM 962 C C . VAL A 1 129 ? -0.050 -0.936 -10.601 1.00 93.75 129 VAL A C 1
ATOM 964 O O . VAL A 1 129 ? 0.416 -2.036 -10.909 1.00 93.75 129 VAL A O 1
ATOM 967 N N . LEU A 1 130 ? 0.578 -0.078 -9.802 1.00 92.94 130 LEU A N 1
ATOM 968 C CA . LEU A 1 130 ? 1.802 -0.379 -9.069 1.00 92.94 130 LEU A CA 1
ATOM 969 C C . LEU A 1 130 ? 1.473 -1.145 -7.793 1.00 92.94 130 LEU A C 1
ATOM 971 O O . LEU A 1 130 ? 1.826 -2.313 -7.655 1.00 92.94 130 LEU A O 1
ATOM 975 N N . PHE A 1 131 ? 0.744 -0.509 -6.876 1.00 94.50 131 PHE A N 1
ATOM 976 C CA . PHE A 1 131 ? 0.458 -1.067 -5.555 1.00 94.50 131 PHE A CA 1
ATOM 977 C C . PHE A 1 131 ? -1.030 -1.306 -5.369 1.00 94.50 131 PHE A C 1
ATOM 979 O O . PHE A 1 131 ? -1.864 -0.520 -5.812 1.00 94.50 131 PHE A O 1
ATOM 986 N N . ARG A 1 132 ? -1.380 -2.366 -4.647 1.00 95.00 132 ARG A N 1
ATOM 987 C CA . ARG A 1 132 ? -2.764 -2.667 -4.288 1.00 95.00 132 ARG A CA 1
ATOM 988 C C . ARG A 1 132 ? -2.867 -3.050 -2.826 1.00 95.00 132 ARG A C 1
ATOM 990 O O . ARG A 1 132 ? -2.151 -3.922 -2.349 1.00 95.00 132 ARG A O 1
ATOM 997 N N . CYS A 1 133 ? -3.810 -2.452 -2.111 1.00 95.00 133 CYS A N 1
ATOM 998 C CA . CYS A 1 133 ? -4.153 -2.901 -0.768 1.00 95.00 133 CYS A CA 1
ATOM 999 C C . CYS A 1 133 ? -4.985 -4.189 -0.834 1.00 95.00 133 CYS A C 1
ATOM 1001 O O . CYS A 1 133 ? -6.050 -4.191 -1.449 1.00 95.00 133 CYS A O 1
ATOM 1003 N N . ARG A 1 134 ? -4.569 -5.259 -0.144 1.00 93.12 134 ARG A N 1
ATOM 1004 C CA . ARG A 1 134 ? -5.344 -6.515 -0.077 1.00 93.12 134 ARG A CA 1
ATOM 1005 C C . ARG A 1 134 ? -6.608 -6.413 0.786 1.00 93.12 134 ARG A C 1
ATOM 1007 O O . ARG A 1 134 ? -7.523 -7.207 0.610 1.00 93.12 134 ARG A O 1
ATOM 1014 N N . ILE A 1 135 ? -6.676 -5.424 1.682 1.00 93.12 135 ILE A N 1
ATOM 1015 C CA . ILE A 1 135 ? -7.788 -5.244 2.628 1.00 93.12 135 ILE A CA 1
ATOM 1016 C C . ILE A 1 135 ? -8.925 -4.420 2.010 1.00 93.12 135 ILE A C 1
ATOM 1018 O O . ILE A 1 135 ? -10.050 -4.896 1.902 1.00 93.12 135 ILE A O 1
ATOM 1022 N N . HIS A 1 136 ? -8.637 -3.191 1.569 1.00 91.56 136 HIS A N 1
ATOM 1023 C CA . HIS A 1 136 ? -9.648 -2.305 0.972 1.00 91.56 136 HIS A CA 1
ATOM 1024 C C . HIS A 1 136 ? -9.759 -2.444 -0.553 1.00 91.56 136 HIS A C 1
ATOM 1026 O O . HIS A 1 136 ? -10.740 -2.001 -1.145 1.00 91.56 136 HIS A O 1
ATOM 1032 N N . GLY A 1 137 ? -8.749 -3.015 -1.216 1.00 92.94 137 GLY A N 1
ATOM 1033 C CA . GLY A 1 137 ? -8.695 -3.093 -2.676 1.00 92.94 137 GLY A CA 1
ATOM 1034 C C . GLY A 1 137 ? -8.356 -1.775 -3.375 1.00 92.94 137 GLY A C 1
ATOM 1035 O O . GLY A 1 137 ? -8.487 -1.710 -4.590 1.00 92.94 137 GLY A O 1
ATOM 1036 N N . HIS A 1 138 ? -7.954 -0.733 -2.640 1.00 95.06 138 HIS A N 1
ATOM 1037 C CA . HIS A 1 138 ? -7.460 0.515 -3.227 1.00 95.06 138 HIS A CA 1
ATOM 1038 C C . HIS A 1 138 ? -6.188 0.258 -4.040 1.00 95.06 138 HIS A C 1
ATOM 1040 O O . HIS A 1 138 ? -5.333 -0.527 -3.613 1.00 95.06 138 HIS A O 1
ATOM 1046 N N . THR A 1 139 ? -6.068 0.923 -5.184 1.00 95.56 139 THR A N 1
ATOM 1047 C CA . THR A 1 139 ? -4.969 0.747 -6.137 1.00 95.56 139 THR A CA 1
ATOM 1048 C C . THR A 1 139 ? -4.223 2.055 -6.328 1.00 95.56 139 THR A C 1
ATOM 1050 O O . THR A 1 139 ? -4.833 3.109 -6.441 1.00 95.56 139 THR A O 1
ATOM 1053 N N . CYS A 1 140 ? -2.897 1.994 -6.328 1.00 94.81 140 CYS A N 1
ATOM 1054 C CA . CYS A 1 140 ? -2.023 3.096 -6.696 1.00 94.81 140 CYS A CA 1
ATOM 1055 C C . CYS A 1 140 ? -1.501 2.844 -8.107 1.00 94.81 140 CYS A C 1
ATOM 1057 O O . CYS A 1 140 ? -0.980 1.761 -8.384 1.00 94.81 140 CYS A O 1
ATOM 1059 N N . LEU A 1 141 ? -1.677 3.830 -8.974 1.00 93.44 141 LEU A N 1
ATOM 1060 C CA . LEU A 1 141 ? -1.252 3.813 -10.363 1.00 93.44 141 LEU A CA 1
ATOM 1061 C C . LEU A 1 141 ? 0.181 4.335 -10.525 1.00 93.44 141 LEU A C 1
ATOM 1063 O O . LEU A 1 141 ? 0.741 4.925 -9.599 1.00 93.44 141 LEU A O 1
ATOM 1067 N N . GLY A 1 142 ? 0.762 4.119 -11.707 1.00 89.25 142 GLY A N 1
ATOM 1068 C CA . GLY A 1 142 ? 2.117 4.545 -12.063 1.00 89.25 142 GLY A CA 1
ATOM 1069 C C . GLY A 1 142 ? 2.379 6.033 -11.848 1.00 89.25 142 GLY A C 1
ATOM 1070 O O . GLY A 1 142 ? 3.431 6.409 -11.333 1.00 89.25 142 GLY A O 1
ATOM 1071 N N . ASP A 1 143 ? 1.401 6.887 -12.147 1.00 88.12 143 ASP A N 1
ATOM 1072 C CA . ASP A 1 143 ? 1.525 8.339 -11.977 1.00 88.12 143 ASP A CA 1
ATOM 1073 C C . ASP A 1 143 ? 1.495 8.784 -10.497 1.00 88.12 143 ASP A C 1
ATOM 1075 O O . ASP A 1 143 ? 1.854 9.918 -10.163 1.00 88.12 143 ASP A O 1
ATOM 1079 N N . GLY A 1 144 ? 1.109 7.883 -9.589 1.00 87.25 144 GLY A N 1
ATOM 1080 C CA . GLY A 1 144 ? 0.900 8.154 -8.169 1.00 87.25 144 GLY A CA 1
ATOM 1081 C C . GLY A 1 144 ? -0.558 8.443 -7.801 1.00 87.25 144 GLY A C 1
ATOM 1082 O O . GLY A 1 144 ? -0.851 8.649 -6.616 1.00 87.25 144 GLY A O 1
ATOM 1083 N N . HIS A 1 145 ? -1.492 8.426 -8.759 1.00 93.38 145 HIS A N 1
ATOM 1084 C CA . HIS A 1 145 ? -2.915 8.475 -8.449 1.00 93.38 145 HIS A CA 1
ATOM 1085 C C . HIS A 1 145 ? -3.327 7.249 -7.625 1.00 93.38 145 HIS A C 1
ATOM 1087 O O . HIS A 1 145 ? -2.821 6.143 -7.817 1.00 93.38 145 HIS A O 1
ATOM 1093 N N . VAL A 1 146 ? -4.253 7.439 -6.680 1.00 94.81 146 VAL A N 1
ATOM 1094 C CA . VAL A 1 146 ? -4.804 6.339 -5.880 1.00 94.81 146 VAL A CA 1
ATOM 1095 C C . VAL A 1 146 ? -6.297 6.238 -6.120 1.00 94.81 146 VAL A C 1
ATOM 1097 O O . VAL A 1 146 ? -7.071 7.095 -5.689 1.00 94.81 146 VAL A O 1
ATOM 1100 N N . GLU A 1 147 ? -6.695 5.146 -6.754 1.00 94.38 147 GLU A N 1
ATOM 1101 C CA . GLU A 1 147 ? -8.082 4.811 -7.003 1.00 94.38 147 GLU A CA 1
ATOM 1102 C C . GLU A 1 147 ? -8.674 4.109 -5.780 1.00 94.38 147 GLU A C 1
ATOM 1104 O O . GLU A 1 147 ? -8.246 3.041 -5.322 1.00 94.38 147 GLU A O 1
ATOM 1109 N N . GLN A 1 148 ? -9.706 4.731 -5.225 1.00 92.19 148 GLN A N 1
ATOM 1110 C CA . GLN A 1 148 ? -10.443 4.176 -4.104 1.00 92.19 148 GLN A CA 1
ATOM 1111 C C . GLN A 1 148 ? -11.506 3.216 -4.625 1.00 92.19 148 GLN A C 1
ATOM 1113 O O . GLN A 1 148 ? -12.541 3.641 -5.134 1.00 92.19 148 GLN A O 1
ATOM 1118 N N . LYS A 1 149 ? -11.289 1.912 -4.437 1.00 83.62 149 LYS A N 1
ATOM 1119 C CA . LYS A 1 149 ? -12.343 0.908 -4.612 1.00 83.62 149 LYS A CA 1
ATOM 1120 C C . LYS A 1 149 ? -13.501 1.189 -3.642 1.00 83.62 149 LYS A C 1
ATOM 1122 O O . LYS A 1 149 ? -13.439 0.842 -2.466 1.00 83.62 149 LYS A O 1
ATOM 1127 N N . ASN A 1 150 ? -14.536 1.874 -4.121 1.00 68.06 150 ASN A N 1
ATOM 1128 C CA . ASN A 1 150 ? -15.711 2.210 -3.326 1.00 68.06 150 ASN A CA 1
ATOM 1129 C C . ASN A 1 150 ? -16.596 0.965 -3.184 1.00 68.06 150 ASN A C 1
ATOM 1131 O O . ASN A 1 150 ? -17.054 0.411 -4.181 1.00 68.06 150 ASN A O 1
ATOM 1135 N N . SER A 1 151 ? -16.894 0.546 -1.956 1.00 54.16 151 SER A N 1
ATOM 1136 C CA . SER A 1 151 ? -17.704 -0.640 -1.627 1.00 54.16 151 SER A CA 1
ATOM 1137 C C . SER A 1 151 ? -19.191 -0.533 -2.027 1.00 54.16 151 SER A C 1
ATOM 1139 O O . SER A 1 151 ? -20.009 -1.316 -1.554 1.00 54.16 151 SER A O 1
ATOM 1141 N N . ARG A 1 152 ? -19.569 0.445 -2.865 1.00 48.22 152 ARG A N 1
ATOM 1142 C CA . ARG A 1 152 ? -20.952 0.737 -3.287 1.00 48.22 152 ARG A CA 1
ATOM 1143 C C . ARG A 1 152 ? -21.393 0.050 -4.582 1.00 48.22 152 ARG A C 1
ATOM 1145 O O . ARG A 1 152 ? -22.457 0.383 -5.089 1.00 48.22 152 ARG A O 1
ATOM 1152 N N . VAL A 1 153 ? -20.618 -0.893 -5.106 1.00 43.34 153 VAL A N 1
ATOM 1153 C CA . VAL A 1 153 ? -21.067 -1.759 -6.203 1.00 43.34 153 VAL A CA 1
ATOM 1154 C C . VAL A 1 153 ? -20.759 -3.199 -5.809 1.00 43.34 153 VAL A C 1
ATOM 1156 O O . VAL A 1 153 ? -19.647 -3.692 -5.995 1.00 43.34 153 VAL A O 1
ATOM 1159 N N . ARG A 1 154 ? -21.735 -3.820 -5.147 1.00 36.22 154 ARG A N 1
ATOM 1160 C CA . ARG A 1 154 ? -21.987 -5.254 -5.275 1.00 36.22 154 ARG A CA 1
ATOM 1161 C C . ARG A 1 154 ? -23.089 -5.416 -6.304 1.00 36.22 154 ARG A C 1
ATOM 1163 O O . ARG A 1 154 ? -24.005 -4.565 -6.268 1.00 36.22 154 ARG A O 1
#

Mean predicted aligned error: 9.89 Å

Secondary structure (DSSP, 8-state):
----------THHHHHHHHHHHHHHHHHHHHHHHHHHHHHHHHHHHHHHHHHHHHHHHHHHHHTTTBPPSSGGGGTTT-S-GGGGS-TT-SS----TT--TTT--GGG-SEEE-S-S-BTTSTTGGGSEEEEETTT--EEETTS-EE---TT--

Radius of gyration: 26.53 Å; Cα contacts (8 Å, |Δi|>4): 199; chains: 1; bounding box: 56×28×99 Å

Sequence (154 aa):
MTVGHGTQQPANAVVLPLVIAPTAVLAGLTLPALAKAKEKAQSISCVNNLKQMGLAARVYATDHNDAYPPDILSMKNELTTPKILICPNDPNHKATATLTWDNFDPSQSSYEYVTRGLTESTPGVENKVLFRCRIHGHTCLGDGHVEQKNSRVR